Protein AF-A0A1Y4QDD2-F1 (afdb_monomer)

Nearest PDB structures (foldseek):
  6s1k-assembly1_E  TM=7.198E-01  e=7.830E+00  Escherichia coli str. K-12 substr. MG1655star

Solvent-accessible surface area (backbone atoms only — not comparable to full-atom values): 4121 Å² total; per-residue (Å²): 132,54,78,65,56,55,52,30,53,52,43,29,49,52,15,50,52,43,32,50,56,36,46,60,49,48,54,54,49,50,54,50,48,54,59,24,75,76,74,40,88,85,62,73,68,55,59,56,55,49,52,54,36,52,52,46,33,51,51,14,51,51,40,31,52,52,21,52,50,53,48,53,60,61,74,73,108

Secondary structure (DSSP, 8-state):
--HHHHHHHHHHHHHHHHHHHHHHHHHHHHHHHHHHHTT----THHHHHHHHHHHHHHHHHHHHHHHHHHHHHHHT-

Organism: NCBI:txid29348

Radius of gyration: 17.42 Å; Cα contacts (8 Å, |Δi|>4): 49; chains: 1; bounding box: 43×18×47 Å

Sequence (77 aa):
MDKKETLCIMVMSSGLMIMIIAYLDIVSILTSIFNRLLGLNLPDIFFNSFAFRAVFMALGAIILLIGGLIYKNTNNQ

pLDDT: mean 70.66, std 9.05, range [44.91, 86.75]

Mean predicted aligned error: 10.39 Å

Foldseek 3Di:
DDPLVVVLVVLLVVLVVLLVVLVVVVVVLVVVVVVCVVPNDDDPVSVVSNVVSVVSNVVSVVSNVVSVVSVVVVVVD

Structure (mmCIF, N/CA/C/O backbone):
data_AF-A0A1Y4QDD2-F1
#
_entry.id   AF-A0A1Y4QDD2-F1
#
loop_
_atom_site.group_PDB
_atom_site.id
_atom_site.type_symbol
_atom_site.label_atom_id
_atom_site.label_alt_id
_atom_site.label_comp_id
_atom_site.label_asym_id
_atom_site.label_entity_id
_atom_site.label_seq_id
_atom_site.pdbx_PDB_ins_code
_atom_site.Cartn_x
_atom_site.Cartn_y
_atom_site.Cartn_z
_atom_site.occupancy
_atom_site.B_iso_or_equiv
_atom_site.auth_seq_id
_atom_site.auth_comp_id
_atom_site.auth_asym_id
_atom_site.auth_atom_id
_atom_site.pdbx_PDB_model_num
ATOM 1 N N . MET A 1 1 ? -12.622 3.967 25.382 1.00 53.84 1 MET A N 1
ATOM 2 C CA . MET A 1 1 ? -12.625 3.592 23.960 1.00 53.84 1 MET A CA 1
ATOM 3 C C . MET A 1 1 ? -13.634 2.483 23.802 1.00 53.84 1 MET A C 1
ATOM 5 O O . MET A 1 1 ? -13.483 1.438 24.432 1.00 53.84 1 MET A O 1
ATOM 9 N N . ASP A 1 2 ? -14.714 2.771 23.092 1.00 67.75 2 ASP A N 1
ATOM 10 C CA . ASP A 1 2 ? -15.802 1.818 22.902 1.00 6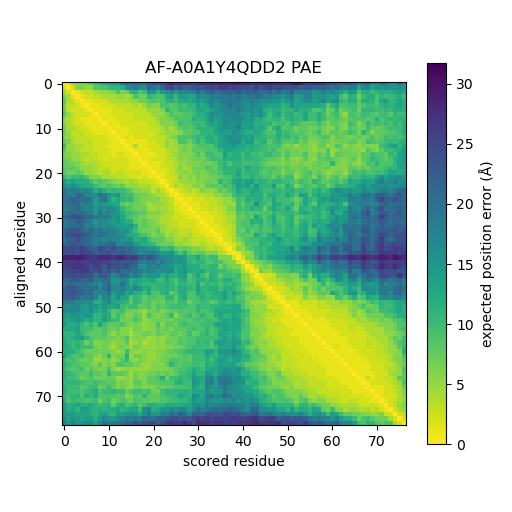7.75 2 ASP A CA 1
ATOM 11 C C . ASP A 1 2 ? -15.320 0.658 22.009 1.00 67.75 2 ASP A C 1
ATOM 13 O O . ASP A 1 2 ? -14.457 0.851 21.148 1.00 67.75 2 ASP A O 1
ATOM 17 N N . LYS A 1 3 ? -15.840 -0.568 22.176 1.00 71.75 3 LYS A N 1
ATOM 18 C CA . LYS A 1 3 ? -15.358 -1.743 21.402 1.00 71.75 3 LYS A CA 1
ATOM 19 C C . LYS A 1 3 ? -15.449 -1.515 19.885 1.00 71.75 3 LYS A C 1
ATOM 21 O O . LYS A 1 3 ? -14.647 -2.059 19.124 1.00 71.75 3 LYS A O 1
ATOM 26 N N . LYS A 1 4 ? -16.410 -0.690 19.462 1.00 66.25 4 LYS A N 1
ATOM 27 C CA . LYS A 1 4 ? -16.626 -0.275 18.070 1.00 66.25 4 LYS A CA 1
ATOM 28 C C . LYS A 1 4 ? -15.527 0.657 17.551 1.00 66.25 4 LYS A C 1
ATOM 30 O O . LYS A 1 4 ? -15.088 0.486 16.417 1.00 66.25 4 LYS A O 1
ATOM 35 N N . GLU A 1 5 ? -15.036 1.582 18.374 1.00 69.00 5 GLU A N 1
ATOM 36 C CA . GLU A 1 5 ? -13.938 2.485 18.002 1.00 69.00 5 GLU A CA 1
ATOM 37 C C . GLU A 1 5 ? -12.638 1.709 17.783 1.00 69.00 5 GLU A C 1
ATOM 39 O O . GLU A 1 5 ? -11.951 1.923 16.787 1.00 69.00 5 GLU A O 1
ATOM 44 N N . THR A 1 6 ? -12.335 0.742 18.655 1.00 76.81 6 THR A N 1
ATOM 45 C CA . THR A 1 6 ? -11.144 -0.109 18.517 1.00 76.81 6 THR A CA 1
ATOM 46 C C . THR A 1 6 ? -11.183 -0.935 17.233 1.00 76.81 6 THR A C 1
ATOM 48 O O . THR A 1 6 ? -10.188 -1.000 16.514 1.00 76.81 6 THR A O 1
ATOM 51 N N . LEU A 1 7 ? -12.335 -1.531 16.902 1.00 76.00 7 LEU A N 1
ATOM 52 C CA . LEU A 1 7 ? -12.530 -2.240 15.631 1.00 76.00 7 LEU A CA 1
ATOM 53 C C . LEU A 1 7 ? -12.347 -1.313 14.429 1.00 76.00 7 LEU A C 1
ATOM 55 O O . LEU A 1 7 ? -11.681 -1.680 13.465 1.00 76.00 7 LEU A O 1
ATOM 59 N N . CYS A 1 8 ? -12.885 -0.099 14.505 1.00 71.88 8 CYS A N 1
ATOM 60 C CA . CYS A 1 8 ? -12.767 0.880 13.438 1.00 71.88 8 CYS A CA 1
ATOM 61 C C . CYS A 1 8 ? -11.310 1.296 13.190 1.00 71.88 8 CYS A C 1
ATOM 63 O O . CYS A 1 8 ? -10.851 1.306 12.048 1.00 71.88 8 CYS A O 1
ATOM 65 N N . ILE A 1 9 ? -10.561 1.572 14.261 1.00 79.31 9 ILE A N 1
ATOM 66 C CA . ILE A 1 9 ? -9.138 1.921 14.189 1.00 79.31 9 ILE A CA 1
ATOM 67 C C . ILE A 1 9 ? -8.324 0.754 13.613 1.00 79.31 9 ILE A C 1
ATOM 69 O O . ILE A 1 9 ? -7.449 0.989 12.782 1.00 79.31 9 ILE A O 1
ATOM 73 N N . MET A 1 10 ? -8.632 -0.495 13.984 1.00 80.81 10 MET A N 1
ATOM 74 C CA . MET A 1 10 ? -7.963 -1.682 13.428 1.00 80.81 10 MET A CA 1
ATOM 75 C C . MET A 1 10 ? -8.239 -1.877 11.931 1.00 80.81 10 MET A C 1
ATOM 77 O O . MET A 1 10 ? -7.332 -2.203 11.166 1.00 80.81 10 MET A O 1
ATOM 81 N N . VAL A 1 11 ? -9.475 -1.650 11.485 1.00 79.88 11 VAL A N 1
ATOM 82 C CA . VAL A 1 11 ? -9.824 -1.743 10.059 1.00 79.88 11 VAL A CA 1
ATOM 83 C C . VAL A 1 11 ? -9.115 -0.644 9.267 1.00 79.88 11 VAL A C 1
ATOM 85 O O . VAL A 1 11 ? -8.475 -0.933 8.256 1.00 79.88 11 VAL A O 1
ATOM 88 N N . MET A 1 12 ? -9.141 0.600 9.752 1.00 77.31 12 MET A N 1
ATOM 89 C CA . MET A 1 12 ? -8.455 1.712 9.089 1.00 77.31 12 MET A CA 1
ATOM 90 C C . MET A 1 12 ? -6.937 1.509 9.044 1.00 77.31 12 MET A C 1
ATOM 92 O O . MET A 1 12 ? -6.341 1.727 7.992 1.00 77.31 12 MET A O 1
ATOM 96 N N . SER A 1 13 ? -6.310 1.043 10.130 1.00 78.62 13 SER A N 1
ATOM 97 C CA . SER A 1 13 ? -4.860 0.810 10.160 1.00 78.62 13 SER A CA 1
ATOM 98 C C . SER A 1 13 ? -4.428 -0.308 9.210 1.00 78.62 13 SER A C 1
ATOM 100 O O . SER A 1 13 ? -3.409 -0.163 8.536 1.00 78.62 13 SER A O 1
ATOM 102 N N . SER A 1 14 ? -5.224 -1.373 9.070 1.00 80.19 14 SER A N 1
ATOM 103 C CA . SER A 1 14 ? -4.943 -2.446 8.108 1.00 80.19 14 SER A CA 1
ATOM 104 C C . SER A 1 14 ? -5.006 -1.966 6.650 1.00 80.19 14 SER A C 1
ATOM 106 O O . SER A 1 14 ? -4.097 -2.255 5.872 1.00 80.19 14 SER A O 1
ATOM 108 N N . GLY A 1 15 ? -6.009 -1.155 6.288 1.00 75.12 15 GLY A N 1
ATOM 109 C CA . GLY A 1 15 ? -6.103 -0.545 4.955 1.00 75.12 15 GLY A CA 1
ATOM 110 C C . GLY A 1 15 ? -4.938 0.405 4.659 1.00 75.12 15 GLY A C 1
ATOM 111 O O . GLY A 1 15 ? -4.374 0.384 3.564 1.00 75.12 15 GLY A O 1
ATOM 112 N N . LEU A 1 16 ? -4.513 1.178 5.662 1.00 80.25 16 LEU A N 1
ATOM 113 C CA . LEU A 1 16 ? -3.373 2.093 5.565 1.00 80.25 16 LEU A CA 1
ATOM 114 C C . LEU A 1 16 ? -2.053 1.334 5.365 1.00 80.25 16 LEU A C 1
ATOM 116 O O . LEU A 1 16 ? -1.237 1.716 4.530 1.00 80.25 16 LEU A O 1
ATOM 120 N N . MET A 1 17 ? -1.869 0.216 6.068 1.00 80.00 17 MET A N 1
ATOM 121 C CA . MET A 1 17 ? -0.683 -0.632 5.940 1.00 80.00 17 MET A CA 1
ATOM 122 C C . MET A 1 17 ? -0.583 -1.269 4.546 1.00 80.00 17 MET A C 1
ATOM 124 O O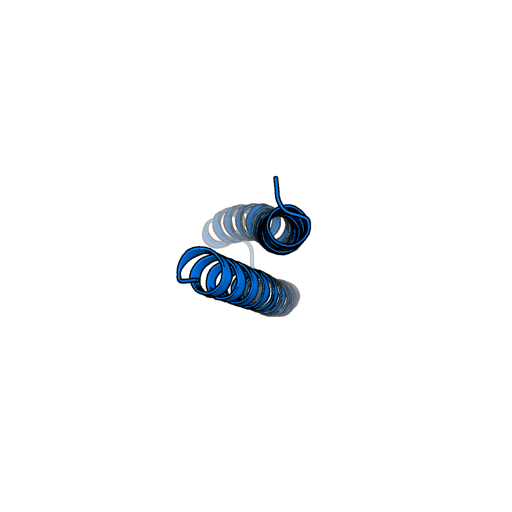 . MET A 1 17 ? 0.494 -1.271 3.950 1.00 80.00 17 MET A O 1
ATOM 128 N N . ILE A 1 18 ? -1.710 -1.716 3.979 1.00 78.56 18 ILE A N 1
ATOM 129 C CA . ILE A 1 18 ? -1.784 -2.226 2.598 1.00 78.56 18 ILE A CA 1
ATOM 130 C C . ILE A 1 18 ? -1.407 -1.131 1.590 1.00 78.56 18 ILE A C 1
ATOM 132 O O . ILE A 1 18 ? -0.627 -1.379 0.668 1.00 78.56 18 ILE A O 1
ATOM 136 N N . MET A 1 19 ? -1.906 0.094 1.780 1.00 75.06 19 MET A N 1
ATOM 137 C CA . MET A 1 19 ? -1.553 1.224 0.917 1.00 75.06 19 MET A CA 1
ATOM 138 C C . MET A 1 19 ? -0.072 1.608 1.016 1.00 75.06 19 MET A C 1
ATOM 140 O O . MET A 1 19 ? 0.537 1.898 -0.011 1.00 75.06 19 MET A O 1
ATOM 144 N N . ILE A 1 20 ? 0.527 1.582 2.212 1.00 78.06 20 ILE A N 1
ATOM 145 C CA . ILE A 1 20 ? 1.958 1.875 2.404 1.00 78.06 20 ILE A CA 1
ATOM 146 C C . ILE A 1 20 ? 2.828 0.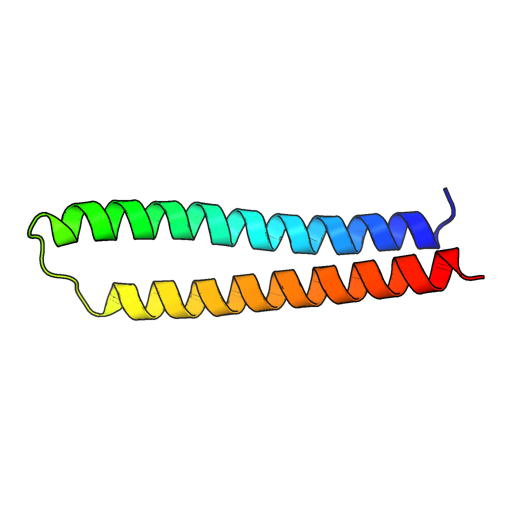839 1.687 1.00 78.06 20 ILE A C 1
ATOM 148 O O . ILE A 1 20 ? 3.776 1.216 0.998 1.00 78.06 20 ILE A O 1
ATOM 152 N N . ILE A 1 21 ? 2.496 -0.450 1.803 1.00 74.31 21 ILE A N 1
ATOM 153 C CA . ILE A 1 21 ? 3.224 -1.526 1.114 1.00 74.31 21 ILE A CA 1
ATOM 154 C C . ILE A 1 21 ? 3.147 -1.323 -0.405 1.00 74.31 21 ILE A C 1
ATOM 156 O O . ILE A 1 21 ? 4.174 -1.348 -1.079 1.00 74.31 21 ILE A O 1
ATOM 160 N N . ALA A 1 22 ? 1.957 -1.026 -0.936 1.00 70.44 22 ALA A N 1
ATOM 161 C CA . ALA A 1 22 ? 1.781 -0.728 -2.357 1.00 70.44 22 ALA A CA 1
ATOM 162 C C . ALA A 1 22 ? 2.529 0.548 -2.800 1.00 70.44 22 ALA A C 1
ATOM 164 O O . ALA A 1 22 ? 3.055 0.602 -3.912 1.00 70.44 22 ALA A O 1
ATOM 165 N N . TYR A 1 23 ? 2.612 1.569 -1.940 1.00 67.81 23 TYR A N 1
ATOM 166 C CA . TYR A 1 23 ? 3.309 2.826 -2.226 1.00 67.81 23 TYR A CA 1
ATOM 167 C C . TYR A 1 23 ? 4.834 2.672 -2.268 1.00 67.81 23 TYR A C 1
ATOM 169 O O . TYR A 1 23 ? 5.469 3.169 -3.198 1.00 67.81 23 TYR A O 1
ATOM 177 N N . LEU A 1 24 ? 5.430 1.959 -1.306 1.00 68.44 24 LEU A N 1
ATOM 178 C CA . LEU A 1 24 ? 6.870 1.658 -1.308 1.00 68.44 24 LEU A CA 1
ATOM 179 C C . LEU A 1 24 ? 7.278 0.916 -2.587 1.00 68.44 24 LEU A C 1
ATOM 181 O O . LEU A 1 24 ? 8.324 1.184 -3.180 1.00 68.44 24 LEU A O 1
ATOM 185 N N . ASP A 1 25 ? 6.391 0.053 -3.065 1.00 65.62 25 ASP A N 1
ATOM 186 C CA . ASP A 1 25 ? 6.542 -0.634 -4.334 1.00 65.62 25 ASP A CA 1
ATOM 187 C C . ASP A 1 25 ? 6.447 0.326 -5.541 1.00 65.62 25 ASP A C 1
ATOM 189 O O . ASP A 1 25 ? 7.241 0.232 -6.482 1.00 65.62 25 ASP A O 1
ATOM 193 N N . ILE A 1 26 ? 5.535 1.303 -5.533 1.00 64.00 26 ILE A N 1
ATOM 194 C CA . ILE A 1 26 ? 5.452 2.338 -6.582 1.00 64.00 26 ILE A CA 1
ATOM 195 C C . ILE A 1 26 ? 6.720 3.191 -6.639 1.00 64.00 26 ILE A C 1
ATOM 197 O O . ILE A 1 26 ? 7.187 3.482 -7.738 1.00 64.00 26 ILE A O 1
ATOM 201 N N . VAL A 1 27 ? 7.322 3.540 -5.498 1.00 63.47 27 VAL A N 1
ATOM 202 C CA . VAL A 1 27 ? 8.606 4.264 -5.462 1.00 63.47 27 VAL A CA 1
ATOM 203 C C . VAL A 1 27 ? 9.704 3.458 -6.159 1.00 63.47 27 VAL A C 1
ATOM 205 O O . VAL A 1 27 ? 10.483 4.028 -6.923 1.00 63.47 27 VAL A O 1
ATOM 208 N N . SER A 1 28 ? 9.721 2.134 -5.967 1.00 63.81 28 SER A N 1
ATOM 209 C CA . SER A 1 28 ? 10.657 1.212 -6.624 1.00 63.81 28 SER A CA 1
ATOM 210 C C . SER A 1 28 ? 10.425 1.109 -8.144 1.00 63.81 28 SER A C 1
ATOM 212 O O . SER A 1 28 ? 11.372 1.116 -8.934 1.00 63.81 28 SER A O 1
ATOM 214 N N . ILE A 1 29 ? 9.159 1.112 -8.588 1.00 66.75 29 ILE A N 1
ATOM 215 C CA . ILE A 1 29 ? 8.815 1.220 -10.018 1.00 66.75 29 ILE A CA 1
ATOM 216 C C . ILE A 1 29 ? 9.236 2.573 -10.575 1.00 66.75 29 ILE A C 1
ATOM 218 O O . ILE A 1 29 ? 9.802 2.612 -11.658 1.00 66.75 29 ILE A O 1
ATOM 222 N N . LEU A 1 30 ? 8.997 3.671 -9.859 1.00 64.38 30 LEU A N 1
ATOM 223 C CA . LEU A 1 30 ? 9.327 5.013 -10.323 1.00 64.38 30 LEU A CA 1
ATOM 224 C C . LEU A 1 30 ? 10.839 5.188 -10.484 1.00 64.38 30 LEU A C 1
ATOM 226 O O . LEU A 1 30 ? 11.275 5.731 -11.493 1.00 64.38 30 LEU A O 1
ATOM 230 N N . THR A 1 31 ? 11.643 4.661 -9.555 1.00 62.47 31 THR A N 1
ATOM 231 C CA . THR A 1 31 ? 13.112 4.636 -9.689 1.00 62.47 31 THR A CA 1
ATOM 232 C C . THR A 1 31 ? 13.554 3.782 -10.870 1.00 62.47 31 THR A C 1
ATOM 234 O O . THR A 1 31 ? 14.468 4.159 -11.600 1.00 62.47 31 THR A O 1
ATOM 237 N N . SER A 1 32 ? 12.887 2.653 -11.109 1.00 64.44 32 SER A N 1
ATOM 238 C CA . SER A 1 32 ? 13.185 1.809 -12.261 1.00 64.44 32 SER A CA 1
ATOM 239 C C . SER A 1 32 ? 12.746 2.438 -13.592 1.00 64.44 32 SER A C 1
ATOM 241 O O . SER A 1 32 ? 13.496 2.378 -14.559 1.00 64.44 32 SER A O 1
ATOM 243 N N . ILE A 1 33 ? 11.599 3.122 -13.642 1.00 65.62 33 ILE A N 1
ATOM 244 C CA . ILE A 1 33 ? 11.150 3.917 -14.791 1.00 65.62 33 ILE A CA 1
ATOM 245 C C . ILE A 1 33 ? 12.126 5.060 -15.037 1.00 65.62 33 ILE A C 1
ATOM 247 O O . ILE A 1 33 ? 12.520 5.239 -16.175 1.00 65.62 33 ILE A O 1
ATOM 251 N N . PHE A 1 34 ? 12.576 5.784 -14.009 1.00 62.41 34 PHE A N 1
ATOM 252 C CA . PHE A 1 34 ? 13.602 6.823 -14.150 1.00 62.41 34 PHE A CA 1
ATOM 253 C C . PHE A 1 34 ? 14.907 6.260 -14.726 1.00 62.41 34 PHE A C 1
ATOM 255 O O . PHE A 1 34 ? 15.427 6.805 -15.695 1.00 62.41 34 PHE A O 1
ATOM 262 N N . ASN A 1 35 ? 15.384 5.120 -14.212 1.00 61.72 35 ASN A N 1
ATOM 263 C CA . ASN A 1 35 ? 16.555 4.415 -14.754 1.00 61.72 35 ASN A CA 1
ATOM 264 C C . ASN A 1 35 ? 16.382 3.994 -16.218 1.00 61.72 35 ASN A C 1
ATOM 266 O O . ASN A 1 35 ? 17.358 3.850 -16.948 1.00 61.72 35 ASN A O 1
ATOM 270 N N . ARG A 1 36 ? 15.142 3.776 -16.646 1.00 63.50 36 ARG A N 1
ATOM 271 C CA . ARG A 1 36 ? 14.809 3.299 -17.983 1.00 63.50 36 ARG A CA 1
ATOM 272 C C . ARG A 1 36 ? 14.447 4.405 -18.971 1.00 63.50 36 ARG A C 1
ATOM 274 O O . ARG A 1 36 ? 14.803 4.287 -20.139 1.00 63.50 36 ARG A O 1
ATOM 281 N N . LEU A 1 37 ? 13.862 5.511 -18.508 1.00 57.84 37 LEU A N 1
ATOM 282 C CA . LEU A 1 37 ? 13.706 6.767 -19.252 1.00 57.84 37 LEU A CA 1
ATOM 283 C C . LEU A 1 37 ? 15.075 7.360 -19.611 1.00 57.84 37 LEU A C 1
ATOM 285 O O . LEU A 1 37 ? 15.223 7.981 -20.656 1.00 57.84 37 LEU A O 1
ATOM 289 N N . LEU A 1 38 ? 16.080 7.104 -18.767 1.00 67.12 38 LEU A N 1
ATOM 290 C CA . LEU A 1 38 ? 17.495 7.366 -19.036 1.00 67.12 38 LEU A CA 1
ATOM 291 C C . LEU A 1 38 ? 18.127 6.398 -20.064 1.00 67.12 38 LEU A C 1
ATOM 293 O O . LEU A 1 38 ? 19.318 6.514 -20.336 1.00 67.12 38 LEU A O 1
ATOM 297 N N . GLY A 1 39 ? 17.356 5.482 -20.672 1.00 56.78 39 GLY A N 1
ATOM 298 C CA . GLY A 1 39 ? 17.776 4.696 -21.841 1.00 56.78 39 GLY A CA 1
ATOM 299 C C . GLY A 1 39 ? 17.928 3.186 -21.633 1.00 56.78 39 GLY A C 1
ATOM 300 O O . GLY A 1 39 ? 18.804 2.576 -22.240 1.00 56.78 39 GLY A O 1
ATOM 301 N N . LEU A 1 40 ? 17.086 2.550 -20.816 1.00 58.31 40 LEU A N 1
ATOM 30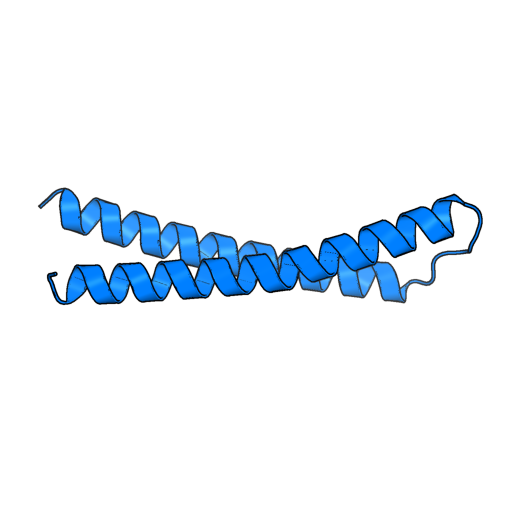2 C CA . LEU A 1 40 ? 17.088 1.091 -20.643 1.00 58.31 40 LEU A CA 1
ATOM 303 C C . LEU A 1 40 ? 15.697 0.531 -20.984 1.00 58.31 40 LEU A C 1
ATOM 305 O O . LEU A 1 40 ? 14.723 0.803 -20.296 1.00 58.31 40 LEU A O 1
ATOM 309 N N . ASN A 1 41 ? 15.592 -0.233 -22.074 1.00 55.78 41 ASN A N 1
ATOM 310 C CA . ASN A 1 41 ? 14.334 -0.782 -22.606 1.00 55.78 41 ASN A CA 1
ATOM 311 C C . ASN A 1 41 ? 13.457 -1.461 -21.534 1.00 55.78 41 ASN A C 1
ATOM 313 O O . ASN A 1 41 ? 13.940 -2.328 -20.804 1.00 55.78 41 ASN A O 1
ATOM 317 N N . LEU A 1 42 ? 12.167 -1.089 -21.455 1.00 61.00 42 LEU A N 1
ATOM 318 C CA . LEU A 1 42 ? 11.205 -1.670 -20.509 1.00 61.00 42 LEU A CA 1
ATOM 319 C C . LEU A 1 42 ? 10.587 -2.987 -21.018 1.00 61.00 42 LEU A C 1
ATOM 321 O O . LEU A 1 42 ? 9.762 -2.929 -21.922 1.00 61.00 42 LEU A O 1
ATOM 325 N N . PRO A 1 43 ? 10.878 -4.150 -20.406 1.00 57.41 43 PRO A N 1
ATOM 326 C CA . PRO A 1 43 ? 10.121 -5.391 -20.591 1.00 57.41 43 PRO A CA 1
ATOM 327 C C . PRO A 1 43 ? 8.709 -5.367 -19.984 1.00 57.41 43 PRO A C 1
ATOM 329 O O . PRO A 1 43 ? 8.486 -4.780 -18.920 1.00 57.41 43 PRO A O 1
ATOM 332 N N . ASP A 1 44 ? 7.806 -6.132 -20.606 1.00 55.53 44 ASP A N 1
ATOM 333 C CA . ASP A 1 44 ? 6.371 -6.297 -20.296 1.00 55.53 44 ASP A CA 1
ATOM 334 C C . ASP A 1 44 ? 6.042 -6.649 -18.836 1.00 55.53 44 ASP A C 1
ATOM 336 O O . ASP A 1 44 ? 4.973 -6.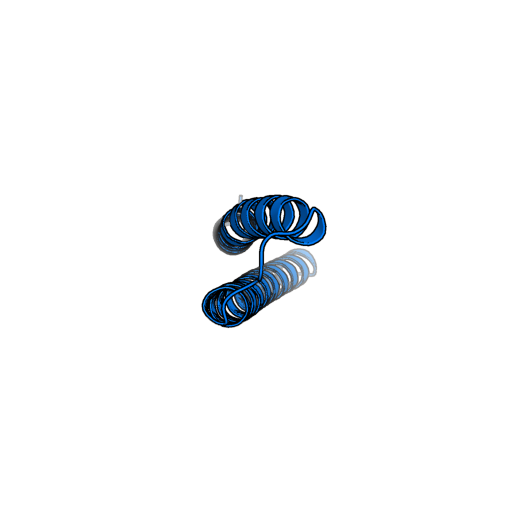318 -18.320 1.00 55.53 44 ASP A O 1
ATOM 340 N N . ILE A 1 45 ? 6.989 -7.265 -18.124 1.00 62.16 45 ILE A N 1
ATOM 341 C CA . ILE A 1 45 ? 6.871 -7.637 -16.704 1.00 62.16 45 ILE A CA 1
ATOM 342 C C . ILE A 1 45 ? 6.547 -6.409 -15.830 1.00 62.16 45 ILE A C 1
ATOM 344 O O . ILE A 1 45 ? 5.842 -6.523 -14.829 1.00 62.16 45 ILE A O 1
ATOM 348 N N . PHE A 1 46 ? 6.987 -5.215 -16.242 1.00 60.81 46 PHE A N 1
ATOM 349 C CA . PHE A 1 46 ? 6.736 -3.969 -15.516 1.00 60.81 46 PHE A CA 1
ATOM 350 C C . PHE A 1 46 ? 5.272 -3.544 -15.502 1.00 60.81 46 PHE A C 1
ATOM 352 O O . PHE A 1 46 ? 4.781 -3.093 -14.466 1.00 60.81 46 PHE A O 1
ATOM 359 N N . PHE A 1 47 ? 4.564 -3.706 -16.620 1.00 60.06 47 PHE A N 1
ATOM 360 C CA . PHE A 1 47 ? 3.148 -3.351 -16.703 1.00 60.06 47 PHE A CA 1
ATOM 361 C C . PHE A 1 47 ? 2.295 -4.269 -15.834 1.00 60.06 47 PHE A C 1
ATOM 363 O O . PHE A 1 47 ? 1.372 -3.806 -15.166 1.00 60.06 47 PHE A O 1
ATOM 370 N N . ASN A 1 48 ? 2.654 -5.552 -15.770 1.00 60.69 48 ASN A N 1
ATOM 371 C CA . ASN A 1 48 ? 1.939 -6.511 -14.941 1.00 60.69 48 ASN A CA 1
ATOM 372 C C . ASN A 1 48 ? 2.168 -6.249 -13.437 1.00 60.69 48 ASN A C 1
ATOM 374 O O . ASN A 1 48 ? 1.223 -6.270 -12.649 1.00 60.69 48 ASN A O 1
ATOM 378 N N . SER A 1 49 ? 3.398 -5.900 -13.034 1.00 68.00 49 SER A N 1
ATOM 379 C CA . SER A 1 49 ? 3.688 -5.475 -11.655 1.00 68.00 49 SER A CA 1
ATOM 380 C C . SER A 1 49 ? 2.988 -4.165 -11.279 1.00 68.00 49 SER A C 1
ATOM 382 O O . SER A 1 49 ? 2.503 -4.038 -10.156 1.00 68.00 49 SER A O 1
ATOM 384 N N . PHE A 1 50 ? 2.888 -3.203 -12.202 1.00 70.06 50 PHE A N 1
ATOM 385 C CA . PHE A 1 50 ? 2.161 -1.951 -11.978 1.00 70.06 50 PHE A CA 1
ATOM 386 C C . PHE A 1 50 ? 0.651 -2.175 -11.818 1.00 70.06 50 PHE A C 1
ATOM 388 O O . PHE A 1 50 ? 0.058 -1.678 -10.861 1.00 70.06 50 PHE A O 1
ATOM 395 N N . ALA A 1 51 ? 0.039 -2.967 -12.704 1.00 67.50 51 ALA A N 1
ATOM 396 C CA . ALA A 1 51 ? -1.385 -3.292 -12.639 1.00 67.50 51 ALA A CA 1
ATOM 397 C C . ALA A 1 51 ? -1.746 -4.020 -11.334 1.00 67.50 51 ALA A C 1
ATOM 399 O O . ALA A 1 51 ? -2.707 -3.642 -10.664 1.00 67.50 51 ALA A O 1
ATOM 400 N N . PHE A 1 52 ? -0.934 -4.996 -10.914 1.00 69.56 52 PHE A N 1
ATOM 401 C CA . PHE A 1 52 ? -1.113 -5.685 -9.634 1.00 69.56 52 PHE A CA 1
ATOM 402 C C . PHE A 1 52 ? -1.090 -4.701 -8.453 1.00 69.56 52 PHE A C 1
ATOM 404 O O . PHE A 1 52 ? -1.962 -4.732 -7.588 1.00 69.56 52 PHE A O 1
ATOM 411 N N . ARG A 1 53 ? -0.151 -3.750 -8.448 1.00 72.88 53 ARG A N 1
ATOM 412 C CA . ARG A 1 53 ? -0.025 -2.740 -7.382 1.00 72.88 53 ARG A CA 1
ATOM 413 C C . ARG A 1 53 ? -1.182 -1.743 -7.364 1.00 72.88 53 ARG A C 1
ATOM 415 O O . ARG A 1 53 ? -1.650 -1.387 -6.285 1.00 72.88 53 ARG A O 1
ATOM 422 N N . ALA A 1 54 ? -1.684 -1.339 -8.531 1.00 74.88 54 ALA A N 1
ATOM 423 C CA . ALA A 1 54 ? -2.866 -0.486 -8.637 1.00 74.88 54 ALA A CA 1
ATOM 424 C C . ALA A 1 54 ? -4.112 -1.161 -8.033 1.00 74.88 54 ALA A C 1
ATOM 426 O O . ALA A 1 54 ? -4.878 -0.517 -7.317 1.00 74.88 54 ALA A O 1
ATOM 427 N N . VAL A 1 55 ? -4.274 -2.472 -8.245 1.00 76.75 55 VAL A N 1
ATOM 428 C CA . VAL A 1 55 ? -5.365 -3.258 -7.646 1.00 76.75 55 VAL A CA 1
ATOM 429 C C . VAL A 1 55 ? -5.236 -3.323 -6.121 1.00 76.75 55 VAL A C 1
ATOM 431 O O . VAL A 1 55 ? -6.217 -3.095 -5.417 1.00 76.75 55 VAL A O 1
ATOM 434 N N . PHE A 1 56 ? -4.036 -3.560 -5.585 1.00 73.69 56 PHE A N 1
ATOM 435 C CA . PHE A 1 56 ? -3.814 -3.566 -4.132 1.00 73.69 56 PHE A CA 1
ATOM 436 C C . PHE A 1 56 ? -4.052 -2.198 -3.486 1.00 73.69 56 PHE A C 1
ATOM 438 O O . PHE A 1 56 ? -4.650 -2.116 -2.412 1.00 73.69 56 PHE A O 1
ATOM 445 N N . MET A 1 57 ? -3.642 -1.119 -4.153 1.00 78.12 57 MET A N 1
ATOM 446 C CA . MET A 1 57 ? -3.920 0.240 -3.694 1.00 78.12 57 MET A CA 1
ATOM 447 C C . MET A 1 57 ? -5.426 0.533 -3.688 1.00 78.12 57 MET A C 1
ATOM 449 O O . MET A 1 57 ? -5.931 1.093 -2.715 1.00 78.12 57 MET A O 1
ATOM 453 N N . ALA A 1 58 ? -6.154 0.102 -4.722 1.00 78.88 58 ALA A N 1
ATOM 454 C CA . ALA A 1 58 ? -7.608 0.230 -4.779 1.00 78.88 58 ALA A CA 1
ATOM 455 C C . ALA A 1 58 ? -8.300 -0.560 -3.654 1.00 78.88 58 ALA A C 1
ATOM 457 O O . ALA A 1 58 ? -9.196 -0.032 -2.999 1.00 78.88 58 ALA A O 1
ATOM 458 N N . LEU A 1 59 ? -7.849 -1.786 -3.367 1.00 80.56 59 LEU A N 1
ATOM 459 C CA . LEU A 1 59 ? -8.363 -2.588 -2.250 1.00 80.56 59 LEU A CA 1
ATOM 460 C C . LEU A 1 59 ? -8.113 -1.919 -0.891 1.00 80.56 59 LEU A C 1
ATOM 462 O O . LEU A 1 59 ? -9.034 -1.823 -0.079 1.00 80.56 59 LEU A O 1
ATOM 466 N N . GLY A 1 60 ? -6.903 -1.404 -0.654 1.00 79.38 60 GLY A N 1
ATOM 467 C CA . GLY A 1 60 ? -6.579 -0.658 0.566 1.00 79.38 60 GLY A CA 1
ATOM 468 C C . GLY A 1 60 ? -7.435 0.604 0.732 1.00 79.38 60 GLY A C 1
ATOM 469 O O . GLY A 1 60 ? -7.946 0.863 1.823 1.00 79.38 60 GLY A O 1
ATOM 470 N N . ALA A 1 61 ? -7.671 1.340 -0.359 1.00 81.31 61 ALA A N 1
ATOM 471 C CA . ALA A 1 61 ? -8.534 2.520 -0.366 1.00 81.31 61 ALA A CA 1
ATOM 472 C C . ALA A 1 61 ? -9.999 2.173 -0.047 1.00 81.31 61 ALA A C 1
ATOM 474 O O . ALA A 1 61 ? -10.633 2.868 0.745 1.00 81.31 61 ALA A O 1
ATOM 475 N N . ILE A 1 62 ? -10.528 1.076 -0.600 1.00 86.75 62 ILE A N 1
ATOM 476 C CA . ILE A 1 62 ? -11.884 0.595 -0.295 1.00 86.75 62 ILE A CA 1
ATOM 477 C C . ILE A 1 62 ? -12.012 0.251 1.195 1.00 86.75 62 ILE A C 1
ATOM 479 O O . ILE A 1 62 ? -12.970 0.673 1.839 1.00 86.75 62 ILE A O 1
ATOM 483 N N . ILE A 1 63 ? -11.034 -0.455 1.769 1.00 84.19 63 ILE A N 1
ATOM 484 C CA . ILE A 1 63 ? -11.027 -0.807 3.200 1.00 84.19 63 ILE A CA 1
ATOM 485 C C . ILE A 1 63 ? -10.993 0.452 4.080 1.00 84.19 63 ILE A C 1
ATOM 487 O O . ILE A 1 63 ? -11.735 0.541 5.061 1.00 84.19 63 ILE A O 1
ATOM 491 N N . LEU A 1 64 ? -10.187 1.451 3.713 1.00 82.00 64 LEU A N 1
ATOM 492 C CA . LEU A 1 64 ? -10.135 2.737 4.413 1.00 82.00 64 LEU A CA 1
ATOM 493 C C . LEU A 1 64 ? -11.459 3.500 4.338 1.00 82.00 64 LEU A C 1
ATOM 495 O O . LEU 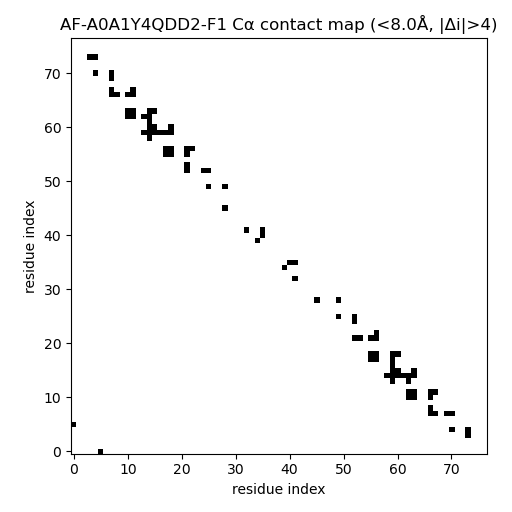A 1 64 ? -11.902 4.039 5.352 1.00 82.00 64 LEU A O 1
ATOM 499 N N . LEU A 1 65 ? -12.110 3.519 3.172 1.00 84.00 65 LEU A N 1
ATOM 500 C CA . LEU A 1 65 ? -13.425 4.139 3.005 1.00 84.00 65 LEU A CA 1
ATOM 501 C C . LEU A 1 65 ? -14.487 3.439 3.855 1.00 84.00 65 LEU A C 1
ATOM 503 O O . LEU A 1 65 ? -15.277 4.121 4.503 1.00 84.00 65 LEU A O 1
ATOM 507 N N . ILE A 1 66 ? -14.474 2.103 3.913 1.00 85.25 66 ILE A N 1
ATOM 508 C CA . ILE A 1 66 ? -15.376 1.319 4.770 1.00 85.25 66 ILE A CA 1
ATOM 509 C C . ILE A 1 66 ? -15.137 1.654 6.247 1.00 85.25 66 ILE A C 1
ATOM 511 O O . ILE A 1 66 ? -16.091 1.963 6.960 1.00 85.25 66 ILE A O 1
ATOM 515 N N . GLY 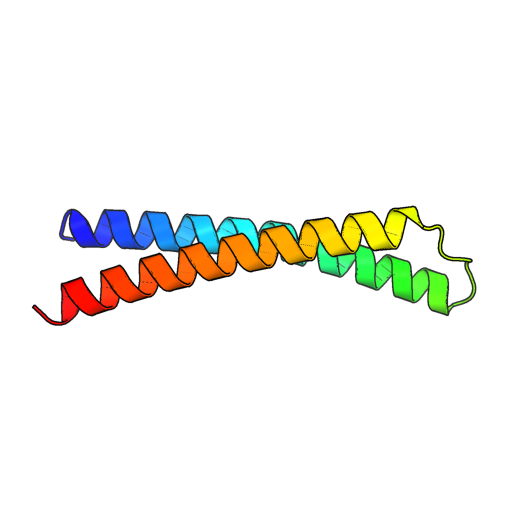A 1 67 ? -13.879 1.658 6.699 1.00 78.19 67 GLY A N 1
ATOM 516 C CA . GLY A 1 67 ? -13.523 2.055 8.063 1.00 78.19 67 GLY A CA 1
ATOM 517 C C . GLY A 1 67 ? -13.977 3.482 8.390 1.00 78.19 67 GLY A C 1
ATOM 518 O O . GLY A 1 67 ? -14.637 3.704 9.401 1.00 78.19 67 GLY A O 1
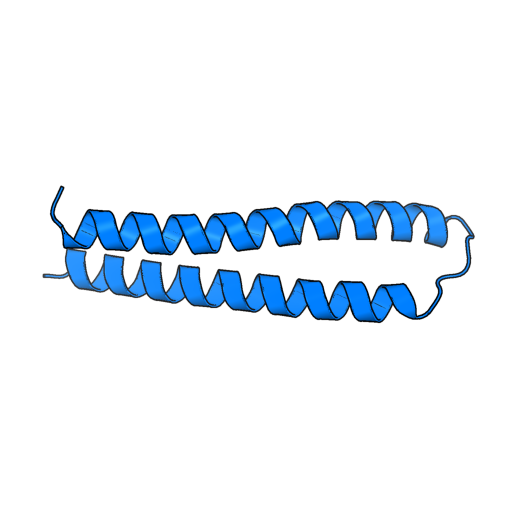ATOM 519 N N . GLY A 1 68 ? -13.729 4.441 7.495 1.00 80.62 68 GLY A N 1
ATOM 520 C CA . GLY A 1 68 ? -14.175 5.827 7.659 1.00 80.62 68 GLY A CA 1
ATOM 521 C C . GLY A 1 68 ? -15.701 5.975 7.707 1.00 80.62 68 GLY A C 1
ATOM 522 O O . GLY A 1 68 ? -16.219 6.772 8.492 1.00 80.62 68 GLY A O 1
ATOM 523 N N . LEU A 1 69 ? -16.440 5.181 6.923 1.00 83.44 69 LEU A N 1
ATOM 524 C CA . LEU A 1 69 ? -17.905 5.164 6.957 1.00 83.44 69 LEU A CA 1
ATOM 525 C C . LEU A 1 69 ? -18.432 4.609 8.285 1.00 83.44 69 LEU A C 1
ATOM 527 O O . LEU A 1 69 ? -19.345 5.191 8.867 1.00 83.44 69 LEU A O 1
ATOM 531 N N . ILE A 1 70 ? -17.839 3.519 8.782 1.00 81.19 70 ILE A N 1
ATOM 532 C CA . ILE A 1 70 ? -18.179 2.917 10.081 1.00 81.19 70 ILE A CA 1
ATOM 533 C C . ILE A 1 70 ? -17.886 3.898 11.223 1.00 81.19 70 ILE A C 1
ATOM 535 O O . ILE A 1 70 ? -18.717 4.046 12.123 1.00 81.19 70 ILE A O 1
ATOM 539 N N . TYR A 1 71 ? -16.753 4.609 11.166 1.00 75.69 71 TYR A N 1
ATOM 540 C CA . TYR A 1 71 ? -16.400 5.649 12.133 1.00 75.69 71 TYR A CA 1
ATOM 541 C C . TYR A 1 71 ? -17.443 6.765 12.157 1.00 75.69 71 TYR A C 1
ATOM 543 O O . TYR A 1 71 ? -17.997 7.085 13.207 1.00 75.69 71 TYR A O 1
ATOM 551 N N . LYS A 1 72 ? -17.763 7.317 10.978 1.00 78.00 72 LYS A N 1
ATOM 552 C CA . LYS A 1 72 ? -18.754 8.388 10.827 1.00 78.00 72 LYS A CA 1
ATOM 553 C C . LYS A 1 72 ? -20.124 7.968 11.358 1.00 78.00 72 LYS A C 1
ATOM 555 O O . LYS A 1 72 ? -20.791 8.764 12.004 1.00 78.00 72 LYS A O 1
ATOM 560 N N . ASN A 1 73 ? -20.542 6.731 11.095 1.00 76.69 73 ASN A N 1
ATOM 561 C CA . ASN A 1 73 ? -21.845 6.234 11.532 1.00 76.69 73 ASN A CA 1
ATOM 562 C C . ASN A 1 73 ? -21.884 5.909 13.036 1.00 76.69 73 ASN A C 1
ATOM 564 O O . ASN A 1 73 ? -22.946 5.966 13.639 1.00 76.69 73 ASN A O 1
ATOM 568 N N . THR A 1 74 ? -20.736 5.593 13.643 1.00 69.75 74 THR A N 1
ATOM 569 C CA . THR A 1 74 ? -20.607 5.392 15.096 1.00 69.75 74 THR A CA 1
ATOM 570 C C . THR A 1 74 ? -20.607 6.717 15.861 1.00 6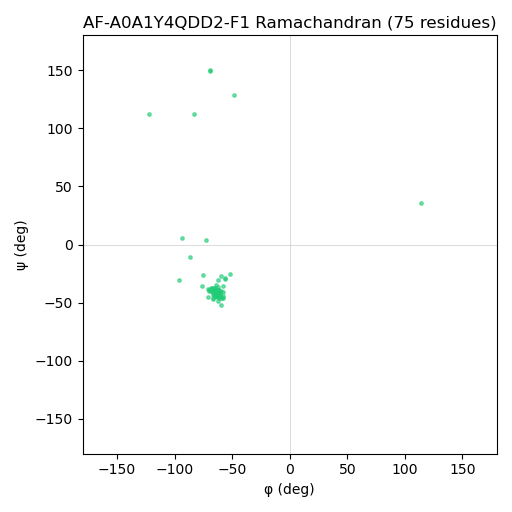9.75 74 THR A C 1
ATOM 572 O O . THR A 1 74 ? -21.168 6.769 16.943 1.00 69.75 74 THR A O 1
ATOM 575 N N . ASN A 1 75 ? -20.017 7.780 15.302 1.00 62.00 75 ASN A N 1
ATOM 576 C CA . ASN A 1 75 ? -19.942 9.107 15.936 1.00 62.00 75 ASN A CA 1
ATOM 577 C C . ASN A 1 75 ? -21.161 10.015 15.674 1.00 62.00 75 ASN A C 1
ATOM 579 O O . ASN A 1 75 ? -21.265 11.080 16.271 1.00 62.00 75 ASN A O 1
ATOM 583 N N . ASN A 1 76 ? -22.052 9.635 14.752 1.00 57.22 76 ASN A N 1
ATOM 584 C CA . ASN A 1 76 ? -23.325 10.324 14.495 1.00 57.22 76 ASN A CA 1
ATOM 585 C C . ASN A 1 76 ? -24.508 9.720 15.287 1.00 57.22 76 ASN A C 1
ATOM 587 O O . ASN A 1 76 ? -25.651 10.117 15.048 1.00 57.22 76 ASN A O 1
ATOM 591 N N . GLN A 1 77 ? -24.253 8.749 16.172 1.00 44.91 77 GLN A N 1
ATOM 592 C CA . GLN A 1 77 ? -25.201 8.266 17.186 1.00 44.91 77 GLN A CA 1
ATOM 593 C C . GLN A 1 77 ? -24.891 8.905 18.535 1.00 44.91 77 GLN A C 1
ATOM 595 O O . GLN A 1 77 ? -25.862 9.125 19.290 1.00 44.91 77 GLN A O 1
#